Protein AF-Q921Y0-2-F1 (afdb_monomer_lite)

Sequence (140 aa):
MSFLFSSRSSKTFKPKKNIPEGSHQYELLKHAEATLGSGNLRQAVMLPEGEDLNEWIAVNSVPFPKNFMSVAKTILKRLFRVYAHIYHQHFDSVMQLQEEAHLNTSFKHFIFFVQEFNLIDRRELAPLQELIEKLGSKDR

Foldseek 3Di:
DDPPPDPPPPPPPADDDPDPPPDPLVVLLVCLVVCVPVPDVVSSQDDPPPDDPVSNCVSPDGDDPPCNLVVQLVVLLVVLVVLLCCVPPVVVVCVVVVNVVVSLVVVLVSVVVCVVVVSYDPVSVVSCVVVNCVSVVPPD

Structure (mmCIF, N/CA/C/O backbone):
data_AF-Q921Y0-2-F1
#
_entry.id   AF-Q921Y0-2-F1
#
loop_
_atom_site.group_PDB
_atom_site.id
_atom_site.type_symbol
_atom_site.label_atom_id
_atom_site.label_alt_id
_atom_site.label_comp_id
_atom_site.label_asym_id
_atom_site.label_entity_id
_atom_site.label_seq_id
_atom_site.pdbx_PDB_ins_code
_atom_site.Cartn_x
_atom_site.Cartn_y
_atom_site.Cartn_z
_atom_site.occupancy
_atom_site.B_iso_or_equiv
_atom_site.auth_seq_id
_atom_site.auth_comp_id
_atom_site.auth_asym_id
_atom_site.auth_atom_id
_atom_site.pdbx_PDB_model_num
ATOM 1 N N . MET A 1 1 ? 15.390 21.905 23.109 1.00 45.19 1 MET A N 1
ATOM 2 C CA . MET A 1 1 ? 15.732 20.630 22.444 1.00 45.19 1 MET A CA 1
ATOM 3 C C . MET A 1 1 ? 15.894 20.896 20.953 1.00 45.19 1 MET A C 1
ATOM 5 O O . MET A 1 1 ? 14.903 20.940 20.237 1.00 45.19 1 MET A O 1
ATOM 9 N N . SER A 1 2 ? 17.110 21.197 20.497 1.00 39.53 2 SER A N 1
ATOM 10 C CA . SER A 1 2 ? 17.416 21.419 19.080 1.00 39.53 2 SER A CA 1
ATOM 11 C C . SER A 1 2 ? 17.527 20.069 18.371 1.00 39.53 2 SER A C 1
ATOM 13 O O . SER A 1 2 ? 18.410 19.266 18.667 1.00 39.53 2 SER A O 1
ATOM 15 N N . PHE A 1 3 ? 16.607 19.798 17.447 1.00 50.69 3 PHE A N 1
ATOM 16 C CA . PHE A 1 3 ? 16.686 18.630 16.579 1.00 50.69 3 PHE A CA 1
ATOM 17 C C . PHE A 1 3 ? 17.854 18.818 15.607 1.00 50.69 3 PHE A C 1
ATOM 19 O O . PHE A 1 3 ? 17.777 19.605 14.665 1.00 50.69 3 PHE A O 1
ATOM 26 N N . LEU A 1 4 ? 18.948 18.094 15.851 1.00 47.38 4 LEU A N 1
ATOM 27 C CA . LEU A 1 4 ? 20.027 17.885 14.890 1.00 47.38 4 LEU A CA 1
ATOM 28 C C . LEU A 1 4 ? 19.459 17.125 13.685 1.00 47.38 4 LEU A C 1
ATOM 30 O O . LEU A 1 4 ? 19.487 15.895 13.636 1.00 47.38 4 LEU A O 1
ATOM 34 N N . PHE A 1 5 ? 18.941 17.856 12.700 1.00 47.72 5 PHE A N 1
ATOM 35 C CA . PHE A 1 5 ? 18.761 17.321 11.358 1.00 47.72 5 PHE A CA 1
ATOM 36 C C . PHE A 1 5 ? 20.153 17.066 10.782 1.00 47.72 5 PHE A C 1
ATOM 38 O O . PHE A 1 5 ? 20.777 17.937 10.181 1.00 47.72 5 PHE A O 1
ATOM 45 N N . SER A 1 6 ? 20.667 15.858 11.018 1.00 47.66 6 SER A N 1
ATOM 46 C CA . SER A 1 6 ? 21.794 15.325 10.264 1.00 47.66 6 SER A CA 1
ATOM 47 C C . SER A 1 6 ? 21.467 15.488 8.782 1.00 47.66 6 SER A C 1
ATOM 49 O O . SER A 1 6 ? 20.459 14.961 8.303 1.00 47.66 6 SER A O 1
ATOM 51 N N . SER A 1 7 ? 22.295 16.276 8.093 1.00 52.38 7 SER A N 1
ATOM 52 C CA . SER A 1 7 ? 22.268 16.474 6.648 1.00 52.38 7 SER A CA 1
ATOM 53 C C . SER A 1 7 ? 22.422 15.112 5.979 1.00 52.38 7 SER A C 1
ATOM 55 O O . SER A 1 7 ? 23.523 14.602 5.758 1.00 52.38 7 SER A O 1
ATOM 57 N N . ARG A 1 8 ? 21.291 14.455 5.729 1.00 50.16 8 ARG A N 1
ATOM 58 C CA . ARG A 1 8 ? 21.257 13.211 4.981 1.00 50.16 8 ARG A CA 1
ATOM 59 C C . ARG A 1 8 ? 21.608 13.605 3.555 1.00 50.16 8 ARG A C 1
ATOM 61 O O . ARG A 1 8 ? 20.819 14.274 2.897 1.00 50.16 8 ARG A O 1
ATOM 68 N N . SER A 1 9 ? 22.829 13.253 3.151 1.00 51.50 9 SER A N 1
ATOM 69 C CA . SER A 1 9 ? 23.397 13.466 1.818 1.00 51.50 9 SER A CA 1
ATOM 70 C C . SER A 1 9 ? 22.299 13.452 0.754 1.00 51.50 9 SER A C 1
ATOM 72 O O . SER A 1 9 ? 21.617 12.441 0.590 1.00 51.50 9 SER A O 1
ATOM 74 N N . SER A 1 10 ? 22.136 14.574 0.051 1.00 50.59 10 SER A N 1
ATOM 75 C CA . SER A 1 10 ? 21.153 14.825 -1.011 1.00 50.59 10 SER A CA 1
ATOM 76 C C . SER A 1 10 ? 21.389 13.988 -2.277 1.00 50.59 10 SER A C 1
ATOM 78 O O . SER A 1 10 ? 21.070 14.408 -3.389 1.00 50.59 10 SER A O 1
ATOM 80 N N . LYS A 1 11 ? 21.948 12.781 -2.133 1.00 55.34 11 LYS A N 1
ATOM 81 C CA . LYS A 1 11 ? 21.989 11.788 -3.200 1.00 55.34 11 LYS A CA 1
ATOM 82 C C . LYS A 1 11 ? 20.542 11.475 -3.558 1.00 55.34 11 LYS A C 1
ATOM 84 O O . LYS A 1 11 ? 19.828 10.823 -2.799 1.00 55.34 11 LYS A O 1
ATOM 89 N N . THR A 1 12 ? 20.105 12.008 -4.695 1.00 55.12 12 THR A N 1
ATOM 90 C CA . THR A 1 12 ? 18.827 11.661 -5.309 1.00 55.12 12 THR A CA 1
ATOM 91 C C . THR A 1 12 ? 18.679 10.141 -5.351 1.00 55.12 12 THR A C 1
ATOM 93 O O . THR A 1 12 ? 19.653 9.420 -5.571 1.00 55.12 12 THR A O 1
ATOM 96 N N . PHE A 1 13 ? 17.462 9.641 -5.138 1.00 59.78 13 PHE A N 1
ATOM 97 C CA . PHE A 1 13 ? 17.175 8.207 -5.207 1.00 59.78 13 PHE A CA 1
ATOM 98 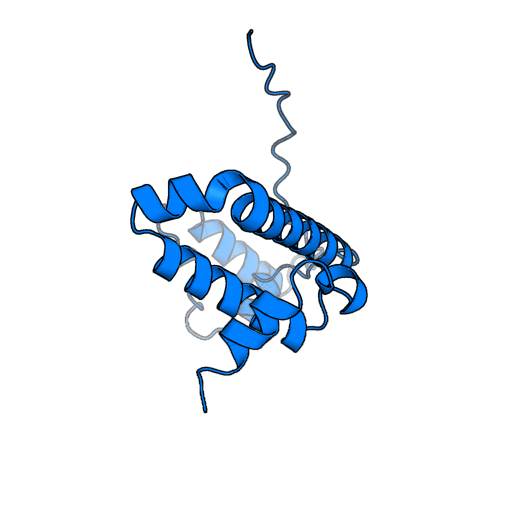C C . PHE A 1 13 ? 17.411 7.628 -6.612 1.00 59.78 13 PHE A C 1
ATOM 100 O O . PHE A 1 13 ? 17.427 6.412 -6.769 1.00 59.78 13 PHE A O 1
ATOM 107 N N . LYS A 1 14 ? 17.599 8.471 -7.639 1.00 61.78 14 LYS A N 1
ATOM 108 C CA . LYS A 1 14 ? 17.822 8.019 -9.012 1.00 61.78 14 LYS A CA 1
ATOM 109 C C . LYS A 1 14 ? 19.199 7.336 -9.138 1.00 61.78 14 LYS A C 1
ATOM 111 O O . LYS A 1 14 ? 20.216 8.031 -9.078 1.00 61.78 14 LYS A O 1
ATOM 116 N N . PRO A 1 15 ? 19.272 6.005 -9.336 1.00 65.75 15 PRO A N 1
ATOM 117 C CA . PRO A 1 15 ? 20.515 5.364 -9.738 1.00 65.75 15 PRO A CA 1
ATOM 118 C C . PRO A 1 15 ? 20.926 5.905 -11.113 1.00 65.75 15 PRO A C 1
ATOM 120 O O . PRO A 1 15 ? 20.075 6.127 -11.976 1.00 65.75 15 PRO A O 1
ATOM 123 N N . LYS A 1 16 ? 22.229 6.116 -11.332 1.00 66.62 16 LYS A N 1
ATOM 124 C CA . LYS A 1 16 ? 22.741 6.457 -12.664 1.00 66.62 16 LYS A CA 1
ATOM 125 C C . LYS A 1 16 ? 22.551 5.246 -13.577 1.00 66.62 16 LYS A C 1
ATOM 127 O O . LYS A 1 16 ? 23.075 4.173 -13.281 1.00 66.62 16 LYS A O 1
ATOM 132 N N . LYS A 1 17 ? 21.778 5.401 -14.653 1.00 69.94 17 LYS A N 1
ATOM 133 C CA . LYS A 1 17 ? 21.675 4.380 -15.699 1.00 69.94 17 LYS A CA 1
ATOM 134 C C . LYS A 1 17 ? 22.931 4.423 -16.560 1.00 69.94 17 LYS A C 1
ATOM 136 O O . LYS A 1 17 ? 23.335 5.496 -16.992 1.00 69.94 17 LYS A O 1
ATOM 141 N N . ASN A 1 18 ? 23.506 3.258 -16.838 1.00 77.38 18 ASN A N 1
ATOM 142 C CA . ASN A 1 18 ? 24.592 3.123 -17.804 1.00 77.38 18 ASN A CA 1
ATOM 143 C C . ASN A 1 18 ? 23.983 3.043 -19.209 1.00 77.38 18 ASN A C 1
ATOM 145 O O . ASN A 1 18 ? 23.847 1.954 -19.762 1.00 77.38 18 ASN A O 1
ATOM 149 N N . ILE A 1 19 ? 23.535 4.180 -19.739 1.00 80.06 19 ILE A N 1
ATOM 150 C CA . ILE A 1 19 ? 23.127 4.276 -21.143 1.00 80.06 19 ILE A CA 1
ATOM 151 C C . ILE A 1 19 ? 24.407 4.479 -21.967 1.00 80.06 19 ILE A C 1
ATOM 153 O O . ILE A 1 19 ? 25.168 5.390 -21.634 1.00 80.06 19 ILE A O 1
ATOM 157 N N . PRO A 1 20 ? 24.686 3.655 -22.996 1.00 83.12 20 PRO A N 1
ATOM 158 C CA . PRO A 1 20 ? 25.848 3.853 -23.855 1.00 83.12 20 PRO A CA 1
ATOM 159 C C . PRO A 1 20 ? 25.821 5.242 -24.494 1.00 83.12 20 PRO A C 1
ATOM 161 O O . PRO A 1 20 ? 24.815 5.630 -25.100 1.00 83.12 20 PRO A O 1
ATOM 164 N N . GLU A 1 21 ? 26.924 5.977 -24.368 1.00 84.25 21 GLU A N 1
ATOM 165 C CA . GLU A 1 21 ? 27.097 7.258 -25.050 1.00 84.25 21 GLU A CA 1
ATOM 166 C C . GLU A 1 21 ? 26.959 7.044 -26.568 1.00 84.25 21 GLU A C 1
ATOM 168 O O . GLU A 1 21 ? 27.574 6.141 -27.134 1.00 84.25 21 GLU A O 1
ATOM 173 N N . GLY A 1 22 ? 26.099 7.839 -27.212 1.00 85.69 22 GLY A N 1
ATOM 174 C CA . GLY A 1 22 ? 25.794 7.731 -28.646 1.00 85.69 22 GLY A CA 1
ATOM 175 C C . GLY A 1 22 ? 24.635 6.795 -29.015 1.00 85.69 22 GLY A C 1
ATOM 176 O O . GLY A 1 22 ? 24.304 6.683 -30.190 1.00 85.69 22 GLY A O 1
ATOM 177 N N . SER A 1 23 ? 23.993 6.133 -28.048 1.00 88.06 23 SER A N 1
ATOM 178 C CA . SER A 1 23 ? 22.708 5.466 -28.305 1.00 88.06 23 SER A CA 1
ATOM 179 C C . SER A 1 23 ? 21.569 6.485 -28.430 1.00 88.06 23 SER A C 1
ATOM 181 O O . SER A 1 23 ? 21.606 7.540 -27.803 1.00 88.06 23 SER A O 1
ATOM 183 N N . HIS A 1 24 ? 20.511 6.156 -29.172 1.00 87.94 24 HIS A N 1
ATOM 184 C CA . HIS A 1 24 ? 19.315 7.008 -29.286 1.00 87.94 24 HIS A CA 1
ATOM 185 C C . HIS A 1 24 ? 18.674 7.319 -27.914 1.00 87.94 24 HIS A C 1
ATOM 187 O O . HIS A 1 24 ? 18.331 8.459 -27.610 1.00 87.94 24 HIS A O 1
ATOM 193 N N . GLN A 1 25 ? 18.689 6.358 -26.985 1.00 86.19 25 GLN A N 1
ATOM 194 C CA . GLN A 1 25 ? 18.284 6.570 -25.588 1.00 86.19 25 GLN A CA 1
ATOM 195 C C . GLN A 1 25 ? 19.110 7.641 -24.851 1.00 86.19 25 GLN A C 1
ATOM 197 O O . GLN A 1 25 ? 18.599 8.300 -23.943 1.00 86.19 25 GLN A O 1
ATOM 202 N N . TYR A 1 26 ? 20.386 7.813 -25.211 1.00 87.38 26 TYR A N 1
ATOM 203 C CA . TYR A 1 26 ? 21.249 8.854 -24.648 1.00 87.38 26 TYR A CA 1
ATOM 204 C C . TYR A 1 26 ? 20.841 10.245 -25.150 1.00 87.38 26 TYR A C 1
ATOM 206 O O . TYR A 1 26 ? 20.853 11.209 -24.383 1.00 87.38 26 TYR A O 1
ATOM 214 N N . GLU A 1 27 ? 20.424 10.350 -26.412 1.00 88.25 27 GLU A N 1
ATOM 215 C CA . GLU A 1 27 ? 19.900 11.590 -26.994 1.00 88.25 27 GLU A CA 1
ATOM 216 C C . GLU A 1 27 ? 18.584 11.998 -26.321 1.00 88.25 27 GLU A C 1
ATOM 218 O O . GLU A 1 27 ? 18.446 13.144 -25.883 1.00 88.25 27 GLU A O 1
ATOM 223 N N . LEU A 1 28 ? 17.676 11.036 -26.116 1.00 87.31 28 LEU A N 1
ATOM 224 C CA . LEU A 1 28 ? 16.443 11.235 -25.349 1.00 87.31 28 LEU A CA 1
ATOM 225 C C . LEU A 1 28 ? 16.719 11.684 -23.909 1.00 87.31 28 LEU A C 1
ATOM 227 O O . LEU A 1 28 ? 16.068 12.605 -23.409 1.00 87.31 28 LEU A O 1
ATOM 231 N N . LEU A 1 29 ? 17.702 11.073 -23.235 1.00 85.50 29 LEU A N 1
ATOM 232 C CA . LEU A 1 29 ? 18.086 11.466 -21.877 1.00 85.50 29 LEU A CA 1
ATOM 233 C C . LEU A 1 29 ? 18.581 12.917 -21.844 1.00 85.50 29 LEU A C 1
ATOM 235 O O . LEU A 1 29 ? 18.151 13.692 -20.992 1.00 85.50 29 LEU A O 1
ATOM 239 N N . LYS A 1 30 ? 19.439 13.303 -22.794 1.00 86.44 30 LYS A N 1
ATOM 240 C CA . LYS A 1 30 ? 19.960 14.670 -22.906 1.00 86.44 30 LYS A CA 1
ATOM 241 C C . LYS A 1 30 ? 18.847 15.685 -23.180 1.00 86.44 30 LYS A C 1
ATOM 243 O O . LYS A 1 30 ? 18.858 16.772 -22.600 1.00 86.44 30 LYS A O 1
ATOM 248 N N . HIS A 1 31 ? 17.875 15.334 -24.025 1.00 84.31 31 HIS A N 1
ATOM 249 C CA . HIS A 1 31 ? 16.689 16.158 -24.263 1.00 84.31 31 HIS A CA 1
ATOM 250 C C . HIS A 1 31 ? 15.874 16.348 -22.971 1.00 84.31 31 HIS A C 1
ATOM 252 O O . HIS A 1 31 ? 15.546 17.478 -22.606 1.00 84.31 31 HIS A O 1
ATOM 258 N N . ALA A 1 32 ? 15.621 15.269 -22.220 1.00 82.94 32 ALA A N 1
ATOM 259 C CA . ALA A 1 32 ? 14.934 15.336 -20.92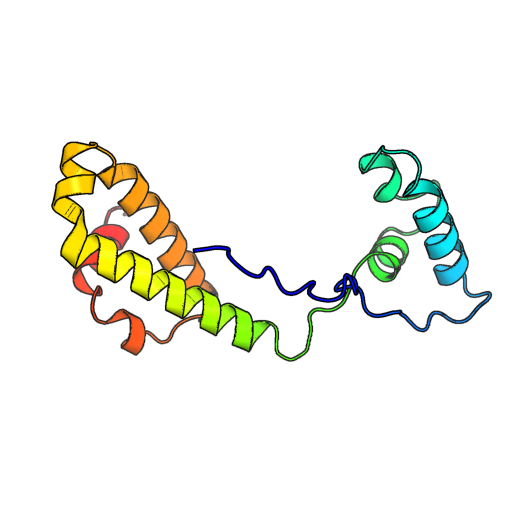9 1.00 82.94 32 ALA A CA 1
ATOM 260 C C . ALA A 1 32 ? 15.692 16.216 -19.918 1.00 82.94 32 ALA A C 1
ATOM 262 O O . ALA A 1 32 ? 15.100 17.073 -19.262 1.00 82.94 32 ALA A O 1
ATOM 263 N N . GLU A 1 33 ? 17.014 16.072 -19.817 1.00 83.50 33 GLU A N 1
ATOM 264 C CA . GLU A 1 33 ? 17.836 16.879 -18.910 1.00 83.50 33 GLU A CA 1
ATOM 265 C C . GLU A 1 33 ? 17.811 18.372 -19.253 1.00 83.50 33 GLU A C 1
ATOM 267 O O . GLU A 1 33 ? 17.721 19.200 -18.343 1.00 83.50 33 GLU A O 1
ATOM 272 N N . ALA A 1 34 ? 17.795 1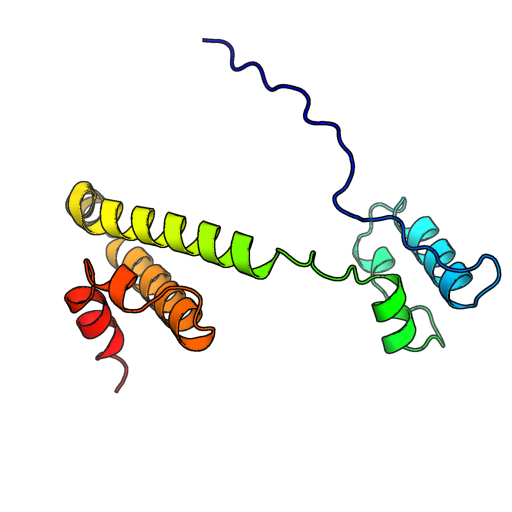8.728 -20.542 1.00 83.94 34 ALA A N 1
ATOM 273 C CA . ALA A 1 34 ? 17.672 20.119 -20.977 1.00 83.94 34 ALA A CA 1
ATOM 274 C C . ALA A 1 34 ? 16.358 20.771 -20.504 1.00 83.94 34 ALA A C 1
ATOM 276 O O . ALA A 1 34 ? 16.329 21.959 -20.180 1.00 83.94 34 ALA A O 1
ATOM 277 N N . THR A 1 35 ? 15.274 19.996 -20.402 1.00 81.81 35 THR A N 1
ATOM 278 C CA . THR A 1 35 ? 13.968 20.513 -19.959 1.00 81.81 35 THR A CA 1
ATOM 279 C C . THR A 1 35 ? 13.833 20.666 -18.440 1.00 81.81 35 THR A C 1
ATOM 281 O O . THR A 1 35 ? 13.027 21.485 -17.988 1.00 81.81 35 THR A O 1
ATOM 284 N N . LEU A 1 36 ? 14.631 19.951 -17.632 1.00 78.06 36 LEU A N 1
ATOM 285 C CA . LEU A 1 36 ? 14.524 19.966 -16.161 1.00 78.06 36 LEU A CA 1
ATOM 286 C C . LEU A 1 36 ? 14.811 21.345 -15.536 1.00 78.06 36 LEU A C 1
ATOM 288 O O . LEU A 1 36 ? 14.344 21.620 -14.432 1.00 78.06 36 LEU A O 1
ATOM 292 N N . GLY A 1 37 ? 15.533 22.225 -16.235 1.00 78.12 37 GLY A N 1
ATOM 293 C CA . GLY A 1 37 ? 15.831 23.591 -15.783 1.00 78.12 37 GLY A CA 1
ATOM 294 C C . GLY A 1 37 ? 14.747 24.631 -16.090 1.00 78.12 37 GLY A C 1
ATOM 295 O O . GLY A 1 37 ? 14.825 25.750 -15.592 1.00 78.12 37 GLY A O 1
ATOM 296 N N . SER A 1 38 ? 13.730 24.286 -16.885 1.00 78.94 38 SER A N 1
ATOM 297 C CA . SER A 1 38 ? 12.716 25.242 -17.365 1.00 78.94 38 SER A CA 1
ATOM 298 C C . SER A 1 38 ? 11.700 25.682 -16.300 1.00 78.94 38 SER A C 1
ATOM 300 O O . SER A 1 38 ? 10.902 26.584 -16.542 1.00 78.94 38 SER A O 1
ATOM 302 N N . GLY A 1 39 ? 11.668 25.019 -15.137 1.00 83.38 39 GLY A N 1
ATOM 303 C CA . GLY A 1 39 ? 10.626 25.203 -14.118 1.00 83.38 39 GLY A CA 1
ATOM 304 C C . GLY A 1 39 ? 9.265 24.600 -14.497 1.00 83.38 39 GLY A C 1
ATOM 305 O O . GLY A 1 39 ? 8.358 24.569 -13.666 1.00 83.38 39 GLY A O 1
ATOM 306 N N . ASN A 1 40 ? 9.113 24.067 -15.714 1.00 82.75 40 ASN A N 1
ATOM 307 C CA . ASN A 1 40 ? 7.877 23.464 -16.189 1.00 82.75 40 ASN A CA 1
ATOM 308 C C . ASN A 1 40 ? 7.984 21.933 -16.214 1.00 82.75 40 ASN A C 1
ATOM 310 O O . ASN A 1 40 ? 8.431 21.327 -17.187 1.00 82.75 40 ASN A O 1
ATOM 314 N N . LEU A 1 41 ? 7.506 21.289 -15.145 1.00 82.12 41 LEU A N 1
ATOM 315 C CA . LEU A 1 41 ? 7.531 19.826 -15.016 1.00 82.12 41 LEU A CA 1
ATOM 316 C C . LEU A 1 41 ? 6.780 19.097 -16.138 1.00 82.12 41 LEU A C 1
ATOM 318 O O . LEU A 1 41 ? 7.111 17.950 -16.422 1.00 82.12 41 LEU A O 1
ATOM 322 N N . ARG A 1 42 ? 5.791 19.735 -16.786 1.00 85.12 42 ARG A N 1
ATOM 323 C CA . ARG A 1 42 ? 5.072 19.112 -17.908 1.00 85.12 42 ARG A CA 1
ATOM 324 C C . ARG A 1 42 ? 5.993 18.917 -19.102 1.00 85.12 42 ARG A C 1
ATOM 326 O O . ARG A 1 42 ? 6.005 17.835 -19.672 1.00 85.12 42 ARG A O 1
ATOM 333 N N . GLN A 1 43 ? 6.807 19.918 -19.428 1.00 83.44 43 GLN A N 1
ATOM 334 C CA . GLN A 1 43 ? 7.770 19.813 -20.526 1.00 83.44 43 GLN A CA 1
ATOM 335 C C . GLN A 1 43 ? 8.805 18.715 -20.268 1.00 83.44 43 GLN A C 1
ATOM 337 O O . GLN A 1 43 ? 9.204 18.033 -21.203 1.00 83.44 43 GLN A O 1
ATOM 342 N N . ALA A 1 44 ? 9.157 18.479 -19.001 1.00 80.88 44 ALA A N 1
ATOM 343 C CA . ALA A 1 44 ? 10.096 17.427 -18.624 1.00 80.88 44 ALA A CA 1
ATOM 344 C C . ALA A 1 44 ? 9.567 15.994 -18.762 1.00 80.88 44 ALA A C 1
ATOM 346 O O . ALA A 1 44 ? 10.357 15.054 -18.718 1.00 80.88 44 ALA A O 1
ATOM 347 N N . VAL A 1 45 ? 8.253 15.809 -18.922 1.00 84.56 45 VAL A N 1
ATOM 348 C CA . VAL A 1 45 ? 7.637 14.478 -19.072 1.00 84.56 45 VAL A CA 1
ATOM 349 C C . VAL A 1 45 ? 6.995 14.259 -20.439 1.00 84.56 45 VAL A C 1
ATOM 351 O O . VAL A 1 45 ? 6.615 13.131 -20.752 1.00 84.56 45 VAL A O 1
ATOM 354 N N . MET A 1 46 ? 6.865 15.311 -21.248 1.00 88.06 46 MET A N 1
ATOM 355 C CA . MET A 1 46 ? 6.266 15.225 -22.576 1.00 88.06 46 MET A CA 1
ATOM 356 C C . MET A 1 46 ? 7.108 14.359 -23.510 1.00 88.06 46 MET A C 1
ATOM 358 O O . MET A 1 46 ? 8.326 14.502 -23.569 1.00 88.06 46 MET A O 1
ATOM 362 N N . LEU A 1 47 ? 6.425 13.487 -24.252 1.00 90.56 47 LEU A N 1
ATOM 363 C CA . LEU A 1 47 ? 7.015 12.740 -25.356 1.00 90.56 47 LEU A CA 1
ATOM 364 C C . LEU A 1 47 ? 7.471 13.737 -26.439 1.00 90.56 47 LEU A C 1
ATOM 366 O O . LEU A 1 47 ? 6.641 14.549 -26.864 1.00 90.56 47 LEU A O 1
ATOM 370 N N . PRO A 1 48 ? 8.746 13.719 -26.869 1.00 88.19 48 PRO A N 1
ATOM 371 C CA . PRO A 1 48 ? 9.194 14.546 -27.982 1.00 88.19 48 PRO A CA 1
ATOM 372 C C . PRO A 1 48 ? 8.492 14.153 -29.287 1.00 88.19 48 PRO A C 1
ATOM 374 O O . PRO A 1 48 ? 8.040 13.021 -29.462 1.00 88.19 48 PRO A O 1
ATOM 377 N N . GLU A 1 49 ? 8.371 15.103 -30.207 1.00 90.19 49 GLU A N 1
ATOM 378 C CA . GLU A 1 49 ? 7.687 14.875 -31.478 1.00 90.19 49 GLU A CA 1
ATOM 379 C C . GLU A 1 49 ? 8.424 13.819 -32.317 1.00 90.19 49 GLU A C 1
ATOM 381 O O . GLU A 1 49 ? 9.617 13.948 -32.575 1.00 90.19 49 GLU A O 1
ATOM 386 N N . GLY A 1 50 ? 7.706 12.774 -32.738 1.00 91.88 50 GLY A N 1
ATOM 387 C CA . GLY A 1 50 ? 8.252 11.683 -33.555 1.00 91.88 50 GLY A CA 1
ATOM 388 C C . GLY A 1 50 ? 8.920 10.540 -32.780 1.00 91.88 50 GLY A C 1
ATOM 389 O O . GLY A 1 50 ? 9.289 9.551 -33.405 1.00 91.88 50 GLY A O 1
ATOM 390 N N . GLU A 1 51 ? 9.037 10.637 -31.453 1.00 90.50 51 GLU A N 1
ATOM 391 C CA . GLU A 1 51 ? 9.677 9.609 -30.622 1.00 90.50 51 GLU A CA 1
ATOM 392 C C . GLU A 1 51 ? 8.709 8.503 -30.177 1.00 90.50 51 GLU A C 1
ATOM 394 O O . GLU A 1 51 ? 7.507 8.730 -30.006 1.00 90.50 51 GLU A O 1
ATOM 399 N N . ASP A 1 52 ? 9.234 7.296 -29.942 1.00 92.69 52 ASP A N 1
ATOM 400 C CA . ASP A 1 52 ? 8.442 6.182 -29.413 1.00 92.69 52 ASP A CA 1
ATOM 401 C C . ASP A 1 52 ? 8.159 6.341 -27.909 1.00 92.69 52 ASP A C 1
ATOM 403 O O . ASP A 1 52 ? 9.038 6.630 -27.088 1.00 92.69 52 ASP A O 1
ATOM 407 N N . LEU A 1 53 ? 6.906 6.093 -27.520 1.00 91.56 53 LEU A N 1
ATOM 408 C CA . LEU A 1 53 ? 6.461 6.223 -26.133 1.00 91.56 53 LEU A CA 1
ATOM 409 C C . LEU A 1 53 ? 7.171 5.235 -25.196 1.00 91.56 53 LEU A C 1
ATOM 411 O O . LEU A 1 53 ? 7.477 5.590 -24.055 1.00 91.56 53 LEU A O 1
ATOM 415 N N . ASN A 1 54 ? 7.429 4.003 -25.639 1.00 90.81 54 ASN A N 1
ATOM 416 C CA . ASN A 1 54 ? 8.061 2.993 -24.794 1.00 90.81 54 ASN A CA 1
ATOM 417 C C . ASN A 1 54 ? 9.543 3.300 -24.591 1.00 90.81 54 ASN A C 1
ATOM 419 O O . ASN A 1 54 ? 10.034 3.141 -23.473 1.00 90.81 54 ASN A O 1
ATOM 423 N N . GLU A 1 55 ? 10.240 3.789 -25.618 1.00 89.44 55 GLU A N 1
ATOM 424 C CA . GLU A 1 55 ? 11.627 4.252 -25.495 1.00 89.44 55 GLU A CA 1
ATOM 425 C C . GLU A 1 55 ? 11.737 5.457 -24.555 1.00 89.44 55 GLU A C 1
ATOM 427 O O . GLU A 1 55 ? 12.567 5.462 -23.637 1.00 89.44 55 GLU A O 1
ATOM 432 N N . TRP A 1 56 ? 10.826 6.425 -24.682 1.00 90.25 56 TRP A N 1
ATOM 433 C CA . TRP A 1 56 ? 10.755 7.575 -23.780 1.00 90.25 56 TRP A CA 1
ATOM 434 C C . TRP A 1 56 ? 10.502 7.175 -22.319 1.00 90.25 56 TRP A C 1
ATOM 436 O O . TRP A 1 56 ? 11.181 7.659 -21.401 1.00 90.25 56 TRP A O 1
ATOM 446 N N . ILE A 1 57 ? 9.564 6.249 -22.080 1.00 88.88 57 ILE A N 1
ATOM 447 C CA . ILE A 1 57 ? 9.297 5.688 -20.746 1.00 88.88 57 ILE A CA 1
ATOM 448 C C . ILE A 1 57 ? 10.510 4.897 -20.247 1.00 88.88 57 ILE A C 1
ATOM 450 O O . ILE A 1 57 ? 10.867 5.002 -19.070 1.00 88.88 57 ILE A O 1
ATOM 454 N N . ALA A 1 58 ? 11.174 4.122 -21.104 1.00 85.88 58 ALA A N 1
ATOM 455 C CA . ALA A 1 58 ? 12.342 3.331 -20.734 1.00 85.88 58 ALA A CA 1
ATOM 456 C C . ALA A 1 58 ? 13.511 4.213 -20.283 1.00 85.88 58 ALA A C 1
ATOM 458 O O . ALA A 1 58 ? 14.208 3.841 -19.339 1.00 85.88 58 ALA A O 1
ATOM 459 N N . VAL A 1 59 ? 13.700 5.396 -20.877 1.00 85.06 59 VAL A N 1
ATOM 460 C CA . VAL A 1 59 ? 14.716 6.377 -20.456 1.00 85.06 59 VAL A CA 1
ATOM 461 C C . VAL A 1 59 ? 14.325 7.061 -19.144 1.00 85.06 59 VAL A C 1
ATOM 463 O O . VAL A 1 59 ? 15.146 7.125 -18.222 1.00 85.06 59 VAL A O 1
ATOM 466 N N . ASN A 1 60 ? 13.064 7.476 -18.995 1.00 84.44 60 ASN A N 1
ATOM 467 C CA . ASN A 1 60 ? 12.606 8.255 -17.837 1.00 84.44 60 ASN A CA 1
ATOM 468 C C . ASN A 1 60 ? 12.241 7.429 -16.589 1.00 84.44 60 ASN A C 1
ATOM 470 O O . ASN A 1 60 ? 12.289 7.947 -15.470 1.00 84.44 60 ASN A O 1
ATOM 474 N N . SER A 1 61 ? 11.887 6.152 -16.736 1.00 84.81 61 SER A N 1
ATOM 475 C CA . SER A 1 61 ? 11.510 5.285 -15.610 1.00 84.81 61 SER A CA 1
ATOM 476 C C . SER A 1 61 ? 12.730 4.784 -14.840 1.00 84.81 61 SER A C 1
ATOM 478 O O . SER A 1 61 ? 13.782 4.531 -15.408 1.00 84.81 61 SER A O 1
ATOM 480 N N . VAL A 1 62 ? 12.626 4.595 -13.529 1.00 83.38 62 VAL A N 1
ATOM 481 C CA . VAL A 1 62 ? 13.677 3.941 -12.735 1.00 83.38 62 VAL A CA 1
ATOM 482 C C . VAL A 1 62 ? 13.104 2.628 -12.215 1.00 83.38 62 VAL A C 1
ATOM 484 O O . VAL A 1 62 ? 12.029 2.663 -11.614 1.00 83.38 62 VAL A O 1
ATOM 487 N N . PRO A 1 63 ? 13.776 1.477 -12.413 1.00 85.19 63 PRO A N 1
ATOM 488 C CA . PRO A 1 63 ? 13.297 0.231 -11.838 1.00 85.19 63 PRO A CA 1
ATOM 489 C C . PRO A 1 63 ? 13.283 0.340 -10.312 1.00 85.19 63 PRO A C 1
ATOM 491 O O . PRO A 1 63 ? 14.215 0.868 -9.698 1.00 85.19 63 PRO A O 1
ATOM 494 N N . PHE A 1 64 ? 12.230 -0.184 -9.689 1.00 89.88 64 PHE A N 1
ATOM 495 C CA . PHE A 1 64 ? 12.175 -0.274 -8.236 1.00 89.88 64 PHE A CA 1
ATOM 496 C C . PHE A 1 64 ? 13.350 -1.109 -7.703 1.00 89.88 64 PHE A C 1
ATOM 498 O O . PHE A 1 64 ? 13.774 -2.078 -8.344 1.00 89.88 64 PHE A O 1
ATOM 505 N N . PRO A 1 65 ? 13.894 -0.772 -6.521 1.00 91.06 65 PRO A N 1
ATOM 506 C CA . PRO A 1 65 ? 14.966 -1.558 -5.933 1.00 91.06 65 PRO A CA 1
ATOM 507 C C . PRO A 1 65 ? 14.466 -2.969 -5.598 1.00 91.06 65 PRO A C 1
ATOM 509 O O . PRO A 1 65 ? 13.289 -3.175 -5.305 1.00 91.06 65 PRO A O 1
ATOM 512 N N . LYS A 1 66 ? 15.371 -3.956 -5.574 1.00 92.31 66 LYS A N 1
ATOM 513 C CA . LYS A 1 66 ? 15.020 -5.370 -5.320 1.00 92.31 66 LYS A CA 1
ATOM 514 C C . LYS A 1 66 ? 14.286 -5.592 -3.989 1.00 92.31 66 LYS A C 1
ATOM 516 O O . LYS A 1 66 ? 13.515 -6.534 -3.855 1.00 92.31 66 LYS A O 1
ATOM 521 N N . ASN A 1 67 ? 14.514 -4.723 -3.006 1.00 94.56 67 ASN A N 1
ATOM 522 C CA . ASN A 1 67 ? 13.862 -4.751 -1.697 1.00 94.56 67 ASN A CA 1
ATOM 523 C C . ASN A 1 67 ? 12.610 -3.857 -1.610 1.00 94.56 67 ASN A C 1
ATOM 525 O O . ASN A 1 67 ? 12.067 -3.696 -0.521 1.00 94.56 67 ASN A O 1
ATOM 529 N N . PHE A 1 68 ? 12.138 -3.268 -2.711 1.00 95.44 68 PHE A N 1
ATOM 530 C CA . PHE A 1 68 ? 10.976 -2.375 -2.706 1.00 95.44 68 PHE A CA 1
ATOM 531 C C . PHE A 1 68 ? 9.772 -3.014 -2.018 1.00 95.44 68 PHE A C 1
ATOM 533 O O . PHE A 1 68 ? 9.222 -2.441 -1.082 1.00 95.44 68 PHE A O 1
ATOM 540 N N . MET A 1 69 ? 9.421 -4.239 -2.419 1.00 95.75 69 MET A N 1
ATOM 541 C CA . MET A 1 69 ? 8.274 -4.941 -1.851 1.00 95.75 69 MET A CA 1
ATOM 542 C C . MET A 1 69 ? 8.441 -5.218 -0.356 1.00 95.75 69 MET A C 1
ATOM 544 O O . MET A 1 69 ? 7.485 -5.054 0.396 1.00 95.75 69 MET A O 1
ATOM 548 N N . SER A 1 70 ? 9.634 -5.592 0.118 1.00 95.75 70 SER A N 1
ATOM 549 C CA . SER A 1 70 ? 9.839 -5.842 1.551 1.00 95.75 70 SER A CA 1
ATOM 550 C C . SER A 1 70 ? 9.748 -4.557 2.378 1.00 95.75 70 SER A C 1
ATOM 552 O O . SER A 1 70 ? 9.155 -4.556 3.462 1.00 95.75 70 SER A O 1
ATOM 554 N N . VAL A 1 71 ? 10.256 -3.442 1.847 1.00 96.44 71 VAL A N 1
ATOM 555 C CA . VAL A 1 71 ? 10.118 -2.120 2.468 1.00 96.44 71 VAL A CA 1
ATOM 556 C C . VAL A 1 71 ? 8.657 -1.669 2.465 1.00 96.44 71 VAL A C 1
ATOM 558 O O . VAL A 1 71 ? 8.153 -1.282 3.516 1.00 96.44 71 VAL A O 1
ATOM 561 N N . ALA A 1 72 ? 7.951 -1.779 1.337 1.00 97.12 72 ALA A N 1
ATOM 562 C CA . ALA A 1 72 ? 6.541 -1.410 1.217 1.00 97.12 72 ALA A CA 1
ATOM 563 C C . ALA A 1 72 ? 5.663 -2.201 2.196 1.00 97.12 72 ALA A C 1
ATOM 565 O O . ALA A 1 72 ? 4.902 -1.602 2.956 1.00 97.12 72 ALA A O 1
ATOM 566 N N . LYS A 1 73 ? 5.839 -3.529 2.272 1.00 97.31 73 LYS A N 1
ATOM 567 C CA . LYS A 1 73 ? 5.162 -4.373 3.271 1.00 97.31 73 LYS A CA 1
ATOM 568 C C . LYS A 1 73 ? 5.459 -3.894 4.693 1.00 97.31 73 LYS A C 1
ATOM 570 O O . LYS A 1 73 ? 4.546 -3.737 5.494 1.00 97.31 73 LYS A O 1
ATOM 575 N N . THR A 1 74 ? 6.715 -3.578 5.005 1.00 96.94 74 THR A N 1
ATOM 576 C CA . THR A 1 74 ? 7.094 -3.054 6.329 1.00 96.94 74 THR A CA 1
ATOM 577 C C . THR A 1 74 ? 6.416 -1.716 6.646 1.00 96.94 74 THR A C 1
ATOM 579 O O . THR A 1 74 ? 5.949 -1.523 7.769 1.00 96.94 74 THR A O 1
ATOM 582 N N . ILE A 1 75 ? 6.339 -0.799 5.677 1.00 98.00 75 ILE A N 1
ATOM 583 C CA . ILE A 1 75 ? 5.658 0.495 5.827 1.00 98.00 75 ILE A CA 1
ATOM 584 C C . ILE A 1 75 ? 4.167 0.279 6.088 1.00 98.00 75 ILE A C 1
ATOM 586 O O . ILE A 1 75 ? 3.641 0.799 7.070 1.00 98.00 75 ILE A O 1
ATOM 590 N N . LEU A 1 76 ? 3.499 -0.531 5.267 1.00 98.19 76 LEU A N 1
ATOM 591 C CA . LEU A 1 76 ? 2.066 -0.797 5.401 1.00 98.19 76 LEU A CA 1
ATOM 592 C C . LEU A 1 76 ? 1.741 -1.477 6.731 1.00 98.19 76 LEU A C 1
ATOM 594 O O . LEU A 1 76 ? 0.794 -1.083 7.400 1.00 98.19 76 LEU A O 1
ATOM 598 N N . LYS A 1 77 ? 2.575 -2.411 7.194 1.00 97.75 77 LYS A N 1
ATOM 599 C CA . LYS A 1 77 ? 2.429 -3.004 8.531 1.00 97.75 77 LYS A CA 1
ATOM 600 C C . LYS A 1 77 ? 2.519 -1.989 9.660 1.00 97.75 77 LYS A C 1
ATOM 602 O O . LYS A 1 77 ? 1.780 -2.078 10.637 1.00 97.75 77 LYS A O 1
ATOM 607 N N . ARG A 1 78 ? 3.410 -1.004 9.539 1.00 97.88 78 ARG A N 1
ATOM 608 C CA . ARG A 1 78 ? 3.493 0.094 10.510 1.00 97.88 78 ARG A CA 1
ATOM 609 C C . ARG A 1 78 ? 2.251 0.979 10.449 1.00 97.88 78 ARG A C 1
ATOM 611 O O . ARG A 1 78 ? 1.728 1.318 11.502 1.00 97.88 78 ARG A O 1
ATOM 618 N N . LEU A 1 79 ? 1.747 1.288 9.254 1.00 98.06 79 LEU A N 1
ATOM 619 C CA . LEU A 1 79 ? 0.499 2.039 9.086 1.00 98.06 79 LEU A CA 1
ATOM 620 C C . LEU A 1 79 ? -0.704 1.294 9.678 1.00 98.06 79 LEU A C 1
ATOM 622 O O . LEU A 1 79 ? -1.500 1.905 10.382 1.00 98.06 79 LEU A O 1
ATOM 626 N N . PHE A 1 80 ? -0.794 -0.026 9.500 1.00 98.31 80 PHE A N 1
ATOM 627 C CA . PHE A 1 80 ? -1.827 -0.839 10.148 1.00 98.31 80 PHE A CA 1
ATOM 628 C C . PHE A 1 80 ? -1.784 -0.710 11.678 1.00 98.31 80 PHE A C 1
ATOM 630 O O . PHE A 1 80 ? -2.820 -0.533 12.313 1.00 98.31 80 PHE A O 1
ATOM 637 N N . ARG A 1 81 ? -0.587 -0.717 12.284 1.00 97.00 81 ARG A N 1
ATOM 638 C CA . ARG A 1 81 ? -0.443 -0.487 13.733 1.00 97.00 81 ARG A CA 1
ATOM 639 C C . ARG A 1 81 ? -0.925 0.899 14.161 1.00 97.00 81 ARG A C 1
ATOM 641 O O . ARG A 1 81 ? -1.476 1.017 15.250 1.00 97.00 81 ARG A O 1
ATOM 648 N N . VAL A 1 82 ? -0.729 1.923 13.328 1.00 98.06 82 VAL A N 1
ATOM 649 C CA . VAL A 1 82 ? -1.256 3.272 13.589 1.00 98.06 82 VAL A CA 1
ATOM 650 C C . VAL A 1 82 ? -2.783 3.253 13.576 1.00 98.06 82 VAL A C 1
ATOM 652 O O . VAL A 1 82 ? -3.385 3.738 14.527 1.00 98.06 82 VAL A O 1
ATOM 655 N N . TYR A 1 83 ? -3.411 2.617 12.581 1.00 98.19 83 TYR A N 1
ATOM 656 C CA . TYR A 1 83 ? -4.868 2.440 12.565 1.00 98.19 83 TYR A CA 1
ATOM 657 C C . TYR A 1 83 ? -5.373 1.721 13.817 1.00 98.19 83 TYR A C 1
ATOM 659 O O . TYR A 1 83 ? -6.267 2.229 14.488 1.00 98.19 83 TYR A O 1
ATOM 667 N N . ALA A 1 84 ? -4.770 0.586 14.179 1.00 97.81 84 ALA A N 1
ATOM 668 C CA . ALA A 1 84 ? -5.151 -0.156 15.380 1.00 97.81 84 ALA A CA 1
ATOM 669 C C . ALA A 1 84 ? -5.034 0.691 16.650 1.00 97.81 84 ALA A C 1
ATOM 671 O O . ALA A 1 84 ? -5.925 0.668 17.495 1.00 97.81 84 ALA A O 1
ATOM 672 N N . HIS A 1 85 ? -3.970 1.482 16.768 1.00 97.62 85 HIS A N 1
ATOM 673 C CA . HIS A 1 85 ? -3.804 2.385 17.898 1.00 97.62 85 HIS A CA 1
ATOM 674 C C . HIS A 1 85 ? -4.888 3.470 17.941 1.00 97.62 85 HIS A C 1
ATOM 676 O O . HIS A 1 85 ? -5.449 3.712 19.007 1.00 97.62 85 HIS A O 1
ATOM 682 N N . ILE A 1 86 ? -5.235 4.069 16.796 1.00 97.88 86 ILE A N 1
ATOM 683 C CA . ILE A 1 86 ? -6.313 5.065 16.714 1.00 97.88 86 ILE A CA 1
ATOM 684 C C . ILE A 1 86 ? -7.644 4.443 17.147 1.00 97.88 86 ILE A C 1
ATOM 686 O O . ILE A 1 86 ? -8.304 4.991 18.026 1.00 97.88 86 ILE A O 1
ATOM 690 N N . TYR A 1 87 ? -8.007 3.279 16.601 1.00 97.31 87 TYR A N 1
ATOM 691 C CA . TYR A 1 87 ? -9.263 2.604 16.942 1.00 97.31 87 TYR A CA 1
ATOM 692 C C . TYR A 1 87 ? -9.345 2.172 18.408 1.00 97.31 87 TYR A C 1
ATOM 694 O O . TYR A 1 87 ? -10.424 2.214 18.989 1.00 97.31 87 TYR A O 1
ATOM 702 N N . HIS A 1 88 ? -8.232 1.771 19.023 1.00 96.75 88 HIS A N 1
ATOM 703 C CA . HIS A 1 88 ? -8.250 1.315 20.412 1.00 96.75 88 HIS A CA 1
ATOM 704 C C . HIS A 1 88 ? -8.081 2.424 21.448 1.00 96.75 88 HIS A C 1
ATOM 706 O O . HIS A 1 88 ? -8.535 2.242 22.572 1.00 96.75 88 HIS A O 1
ATOM 712 N N . GLN A 1 89 ? -7.364 3.508 21.142 1.00 97.44 89 GLN A N 1
ATOM 713 C CA . GLN A 1 89 ? -6.932 4.486 22.155 1.00 97.44 89 GLN A CA 1
ATOM 714 C C . GLN A 1 89 ? -7.393 5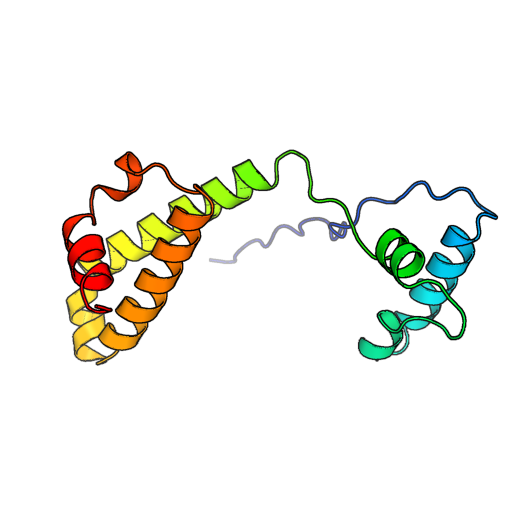.918 21.874 1.00 97.44 89 GLN A C 1
ATOM 716 O O . GLN A 1 89 ? -7.393 6.740 22.784 1.00 97.44 89 GLN A O 1
ATOM 721 N N . HIS A 1 90 ? -7.786 6.232 20.638 1.00 97.62 90 HIS A N 1
ATOM 722 C CA . HIS A 1 90 ? -8.152 7.592 20.234 1.00 97.62 90 HIS A CA 1
ATOM 723 C C . HIS A 1 90 ? -9.518 7.676 19.545 1.00 97.62 90 HIS A C 1
ATOM 725 O O . HIS A 1 90 ? -9.861 8.725 19.002 1.00 97.62 90 HIS A O 1
ATOM 731 N N . PHE A 1 91 ? -10.315 6.604 19.572 1.00 97.44 91 PHE A N 1
ATOM 732 C CA . PHE A 1 91 ? -11.606 6.584 18.889 1.00 97.44 91 PHE A CA 1
ATOM 733 C C . PHE A 1 91 ? -12.591 7.598 19.480 1.00 97.44 91 PHE A C 1
ATOM 735 O O . PHE A 1 91 ? -13.255 8.292 18.719 1.00 97.44 91 PHE A O 1
ATOM 742 N N . ASP A 1 92 ? -12.599 7.790 20.803 1.00 97.69 92 ASP A N 1
ATOM 743 C CA . ASP A 1 92 ? -13.435 8.810 21.453 1.00 97.69 92 ASP A CA 1
ATOM 744 C C . ASP A 1 92 ? -13.113 10.224 20.953 1.00 97.69 92 ASP A C 1
ATOM 746 O O . ASP A 1 92 ? -14.013 11.019 20.689 1.00 97.69 92 ASP A O 1
ATOM 750 N N . SER A 1 93 ? -11.828 10.538 20.760 1.00 97.88 93 SER A N 1
ATOM 751 C CA . SER A 1 93 ? -11.403 11.822 20.195 1.00 97.88 93 SER A CA 1
ATOM 752 C C . SER A 1 93 ? -11.841 11.972 18.737 1.00 97.88 93 SER A C 1
ATOM 754 O O . SER A 1 93 ? -12.273 13.048 18.338 1.00 97.88 93 SER A O 1
ATOM 756 N N . VAL A 1 94 ? -11.776 10.897 17.947 1.00 97.56 94 VAL A N 1
ATOM 757 C CA . VAL A 1 94 ? -12.262 10.894 16.556 1.00 97.56 94 VAL A CA 1
ATOM 758 C C . VAL A 1 94 ? -13.779 11.107 16.501 1.00 97.56 94 VAL A C 1
ATOM 760 O O . VAL A 1 94 ? -14.242 11.887 15.674 1.00 97.56 94 VAL A O 1
ATOM 763 N N . MET A 1 95 ? -14.539 10.486 17.409 1.00 96.44 95 MET A N 1
ATOM 764 C CA . MET A 1 95 ? -15.990 10.675 17.517 1.00 96.44 95 MET A CA 1
ATOM 765 C C . MET A 1 95 ? -16.362 12.097 17.946 1.00 96.44 95 MET A C 1
ATOM 767 O O . MET A 1 95 ? -17.306 12.674 17.414 1.00 96.44 95 MET A O 1
ATOM 771 N N . GLN A 1 96 ? -15.618 12.691 18.884 1.00 97.44 96 GLN A N 1
ATOM 772 C CA . GLN A 1 96 ? -15.824 14.089 19.288 1.00 97.44 96 GLN A CA 1
ATOM 773 C C . GLN A 1 96 ? -15.585 15.066 18.133 1.00 97.44 96 GLN A C 1
ATOM 775 O O . GLN A 1 96 ? -16.245 16.100 18.060 1.00 97.44 96 GLN A O 1
ATOM 780 N N . LEU A 1 97 ? -14.663 14.729 17.229 1.00 97.75 97 LEU A N 1
ATOM 781 C CA . LEU A 1 97 ? -14.396 15.493 16.013 1.00 97.75 97 LEU A CA 1
ATOM 782 C C . LEU A 1 97 ? -15.368 15.167 14.865 1.00 97.75 97 LEU A C 1
ATOM 784 O O . LEU A 1 97 ? -15.338 15.870 13.864 1.00 97.75 97 LEU A O 1
ATOM 788 N N . GLN A 1 98 ? -16.234 14.155 15.009 1.00 97.19 98 GLN A N 1
ATOM 789 C CA . GLN A 1 98 ? -17.153 13.669 13.965 1.00 97.19 98 GLN A CA 1
ATOM 790 C C . GLN A 1 98 ? -16.434 13.189 12.689 1.00 97.19 98 GLN A C 1
ATOM 792 O O . GLN A 1 98 ? -16.949 13.302 11.576 1.00 97.19 98 GLN A O 1
ATOM 797 N N . GLU A 1 99 ? -15.224 12.645 12.848 1.00 97.19 99 GLU A N 1
ATOM 798 C CA . GLU A 1 99 ? -14.348 12.230 11.742 1.00 97.19 99 GLU A CA 1
ATOM 799 C C . GLU A 1 99 ? -14.287 10.704 11.547 1.00 97.19 99 GLU A C 1
ATOM 801 O O . GLU A 1 99 ? -13.496 10.181 10.752 1.00 97.19 99 GLU A O 1
ATOM 806 N N . GLU A 1 100 ? -15.130 9.942 12.247 1.00 96.44 100 GLU A N 1
ATOM 807 C CA . GLU A 1 100 ? -15.109 8.480 12.194 1.00 96.44 100 GLU A CA 1
ATOM 808 C C . GLU A 1 100 ? -15.445 7.936 10.800 1.00 96.44 100 GLU A C 1
ATOM 810 O O . GLU A 1 100 ? -14.937 6.884 10.406 1.00 96.44 100 GLU A O 1
ATOM 815 N N . ALA A 1 101 ? -16.256 8.655 10.017 1.00 96.12 101 ALA A N 1
ATOM 816 C CA . ALA A 1 101 ? -16.586 8.276 8.646 1.00 96.12 101 ALA A CA 1
ATOM 817 C C . ALA A 1 101 ? -15.345 8.290 7.733 1.00 96.12 101 ALA A C 1
ATOM 819 O O . ALA A 1 101 ? -15.126 7.341 6.969 1.00 96.12 101 ALA A O 1
ATOM 820 N N . HIS A 1 102 ? -14.494 9.314 7.850 1.00 97.31 102 HIS A N 1
ATOM 821 C CA . HIS A 1 102 ? -13.253 9.430 7.082 1.00 97.31 102 HIS A CA 1
ATOM 822 C C . HIS A 1 102 ? -12.211 8.404 7.535 1.00 97.31 102 HIS A C 1
ATOM 824 O O . HIS A 1 102 ? -11.563 7.768 6.695 1.00 97.31 102 HIS A O 1
ATOM 830 N N . LEU A 1 103 ? -12.094 8.168 8.848 1.00 97.56 103 LEU A N 1
ATOM 831 C CA . LEU A 1 103 ? -11.236 7.109 9.385 1.00 97.56 103 LEU A CA 1
ATOM 832 C C . LEU A 1 103 ? -11.656 5.733 8.847 1.00 97.56 103 LEU A C 1
ATOM 834 O O . LEU A 1 103 ? -10.827 4.993 8.326 1.00 97.56 103 LEU A O 1
ATOM 838 N N . ASN A 1 104 ? -12.949 5.411 8.901 1.00 96.50 104 ASN A N 1
ATOM 839 C CA . ASN A 1 104 ? -13.475 4.133 8.419 1.00 96.50 104 ASN A CA 1
ATOM 840 C C . ASN A 1 104 ? -13.295 3.956 6.909 1.00 96.50 104 ASN A C 1
ATOM 842 O O . ASN A 1 104 ? -12.916 2.875 6.461 1.00 96.50 104 ASN A O 1
ATOM 846 N N . THR A 1 105 ? -13.533 5.009 6.124 1.00 96.62 105 THR A N 1
ATOM 847 C CA . THR A 1 105 ? -13.364 4.972 4.664 1.00 96.62 105 THR A CA 1
ATOM 848 C C . THR A 1 105 ? -11.896 4.759 4.297 1.00 96.62 105 THR A C 1
ATOM 850 O O . THR A 1 105 ? -11.572 3.842 3.541 1.00 96.62 105 THR A O 1
ATOM 853 N N . SER A 1 106 ? -10.984 5.538 4.887 1.00 97.00 106 SER A N 1
ATOM 854 C CA . SER A 1 106 ? -9.540 5.395 4.650 1.00 97.00 106 SER A CA 1
ATOM 855 C C . SER A 1 106 ? -8.999 4.034 5.104 1.00 97.00 106 SER A C 1
ATOM 857 O O . SER A 1 106 ? -8.250 3.399 4.356 1.00 97.00 106 SER A O 1
ATOM 859 N N . PHE A 1 107 ? -9.433 3.530 6.264 1.00 97.75 107 PHE A N 1
ATOM 860 C CA . PHE A 1 107 ? -9.060 2.200 6.745 1.00 97.75 107 PHE A CA 1
ATOM 861 C C . PHE A 1 107 ? -9.592 1.085 5.836 1.00 97.75 107 PHE A C 1
ATOM 863 O O . PHE A 1 107 ? -8.856 0.157 5.505 1.00 97.75 107 PHE A O 1
ATOM 870 N N . LYS A 1 108 ? -10.833 1.192 5.349 1.00 96.12 108 LYS A N 1
ATOM 871 C CA . LYS A 1 108 ? -11.413 0.230 4.402 1.00 96.12 108 LYS A CA 1
ATOM 872 C C . LYS A 1 108 ? -10.618 0.156 3.098 1.00 96.12 108 LYS A C 1
ATOM 874 O O . LYS A 1 108 ? -10.241 -0.937 2.680 1.00 96.12 108 LYS A O 1
ATOM 879 N N . HIS A 1 109 ? -10.288 1.300 2.494 1.00 96.69 109 HIS A N 1
ATOM 880 C CA . HIS A 1 109 ? -9.439 1.337 1.298 1.00 96.69 109 HIS A CA 1
ATOM 881 C C . HIS A 1 109 ? -8.051 0.745 1.555 1.00 96.69 109 HIS A C 1
ATOM 883 O O . HIS A 1 109 ? -7.540 -0.011 0.729 1.00 96.69 109 HIS A O 1
ATOM 889 N N . PHE A 1 110 ? -7.457 1.049 2.711 1.00 97.94 110 PHE A N 1
ATOM 890 C CA . PHE A 1 110 ? -6.183 0.468 3.119 1.00 97.94 110 PHE A CA 1
ATOM 891 C C . PHE A 1 110 ? -6.255 -1.065 3.191 1.00 97.94 110 PHE A C 1
ATOM 893 O O . PHE A 1 110 ? -5.380 -1.742 2.651 1.00 97.94 110 PHE A O 1
ATOM 900 N N . ILE A 1 111 ? -7.301 -1.618 3.811 1.00 96.75 111 ILE A N 1
ATOM 901 C CA . ILE A 1 111 ? -7.477 -3.068 3.944 1.00 96.75 111 ILE A CA 1
ATOM 902 C C . ILE A 1 111 ? -7.701 -3.732 2.587 1.00 96.75 111 ILE A C 1
ATOM 904 O O . ILE A 1 111 ? -7.031 -4.724 2.302 1.00 96.75 111 ILE A O 1
ATOM 908 N N . PHE A 1 112 ? -8.553 -3.169 1.724 1.00 95.38 112 PHE A N 1
ATOM 909 C CA . PHE A 1 112 ? -8.740 -3.693 0.368 1.00 95.38 112 PHE A CA 1
ATOM 910 C C . PHE A 1 112 ? -7.434 -3.709 -0.423 1.00 95.38 112 PHE A C 1
ATOM 912 O O . PHE A 1 112 ? -7.095 -4.727 -1.018 1.00 95.38 112 PHE A O 1
ATOM 919 N N . PHE A 1 113 ? -6.647 -2.634 -0.362 1.00 97.19 113 PHE A N 1
ATOM 920 C CA . PHE A 1 113 ? -5.355 -2.574 -1.042 1.00 97.19 113 PHE A CA 1
ATOM 921 C C . PHE A 1 113 ? -4.370 -3.625 -0.509 1.00 97.19 113 PHE A C 1
ATOM 923 O O . PHE A 1 113 ? -3.709 -4.335 -1.266 1.00 97.19 113 PHE A O 1
ATOM 930 N N . VAL A 1 114 ? -4.276 -3.757 0.812 1.00 97.00 114 VAL A N 1
ATOM 931 C CA . VAL A 1 114 ? -3.385 -4.728 1.450 1.00 97.00 114 VAL A CA 1
ATOM 932 C C . VAL A 1 114 ? -3.773 -6.171 1.122 1.00 97.00 114 VAL A C 1
ATOM 934 O O . VAL A 1 114 ? -2.877 -6.999 0.935 1.00 97.00 114 VAL A O 1
ATOM 937 N N . GLN A 1 115 ? -5.071 -6.472 1.064 1.00 94.19 115 GLN A N 1
ATOM 938 C CA . GLN A 1 115 ? -5.585 -7.805 0.752 1.00 94.19 115 GLN A CA 1
ATOM 939 C C . GLN A 1 115 ? -5.410 -8.150 -0.728 1.00 94.19 115 GLN A C 1
ATOM 941 O O . GLN A 1 115 ? -4.874 -9.217 -1.021 1.00 94.19 115 GLN A O 1
ATOM 946 N N . GLU A 1 116 ? -5.771 -7.240 -1.636 1.00 95.56 116 GLU A N 1
ATOM 947 C CA . GLU A 1 116 ? -5.646 -7.432 -3.089 1.00 95.56 116 GLU A CA 1
ATOM 948 C C . GLU A 1 116 ? -4.203 -7.775 -3.486 1.00 95.56 116 GLU A C 1
ATOM 950 O O . GLU A 1 116 ? -3.940 -8.728 -4.219 1.00 95.56 116 GLU A O 1
ATOM 955 N N . PHE A 1 117 ? -3.234 -7.054 -2.916 1.00 96.56 117 PHE A N 1
ATOM 956 C CA . PHE A 1 117 ? -1.816 -7.223 -3.240 1.00 96.56 117 PHE A CA 1
ATOM 957 C C . PHE A 1 117 ? -1.044 -8.120 -2.255 1.00 96.56 117 PHE A C 1
ATOM 959 O O . PHE A 1 117 ? 0.184 -8.208 -2.338 1.00 96.56 117 PHE A O 1
ATOM 966 N N . ASN A 1 118 ? -1.726 -8.792 -1.318 1.00 95.62 118 ASN A N 1
ATOM 967 C CA . ASN A 1 118 ? -1.121 -9.684 -0.315 1.00 95.62 118 ASN A CA 1
ATOM 968 C C . ASN A 1 118 ? 0.085 -9.048 0.421 1.00 95.62 118 ASN A C 1
ATOM 970 O O . ASN A 1 118 ? 1.186 -9.618 0.523 1.00 95.62 118 ASN A O 1
ATOM 974 N N . LEU A 1 119 ? -0.103 -7.813 0.898 1.00 97.31 119 LEU A N 1
ATOM 975 C CA . LEU A 1 119 ? 0.964 -6.985 1.477 1.00 97.31 119 LEU A CA 1
ATOM 976 C C . LEU A 1 119 ? 1.162 -7.215 2.981 1.00 97.31 119 LEU A C 1
ATOM 978 O O . LEU A 1 119 ? 2.261 -6.994 3.491 1.00 97.31 119 LEU A O 1
ATOM 982 N N . ILE A 1 120 ? 0.135 -7.694 3.680 1.00 96.00 120 ILE A N 1
ATOM 983 C CA . ILE A 1 120 ? 0.166 -8.031 5.107 1.00 96.00 120 ILE A CA 1
ATOM 984 C C . ILE A 1 120 ? -0.488 -9.404 5.279 1.00 96.00 120 ILE A C 1
ATOM 986 O O . ILE A 1 120 ? -1.522 -9.674 4.670 1.00 96.00 120 ILE A O 1
ATOM 990 N N . ASP A 1 121 ? 0.122 -10.277 6.083 1.00 94.06 121 ASP A N 1
ATOM 991 C CA . ASP A 1 121 ? -0.457 -11.584 6.407 1.00 94.06 121 ASP A CA 1
ATOM 992 C C . ASP A 1 121 ? -1.778 -11.394 7.172 1.00 94.06 121 ASP A C 1
ATOM 994 O O . ASP A 1 121 ? -1.874 -10.560 8.073 1.00 94.06 121 ASP A O 1
ATOM 998 N N . ARG A 1 122 ? -2.788 -12.208 6.854 1.00 92.62 122 ARG A N 1
ATOM 999 C CA . ARG A 1 122 ? -4.074 -12.235 7.565 1.00 92.62 122 ARG A CA 1
ATOM 1000 C C . ARG A 1 122 ? -3.905 -12.400 9.076 1.00 92.62 122 ARG A C 1
ATOM 1002 O O . ARG A 1 122 ? -4.664 -11.806 9.832 1.00 92.62 122 ARG A O 1
ATOM 1009 N N . ARG A 1 123 ? -2.892 -13.145 9.529 1.00 94.44 123 ARG A N 1
ATOM 1010 C CA . ARG A 1 123 ? -2.588 -13.308 10.964 1.00 94.44 123 ARG A CA 1
ATOM 1011 C C . ARG A 1 123 ? -2.209 -11.990 11.634 1.00 94.44 123 ARG A C 1
ATOM 1013 O O . ARG A 1 123 ? -2.553 -11.769 12.788 1.00 94.44 123 ARG A O 1
ATOM 1020 N N . GLU A 1 124 ? -1.518 -11.110 10.912 1.00 94.38 124 GLU A N 1
ATOM 1021 C CA . GLU A 1 124 ? -1.128 -9.793 11.423 1.00 94.38 124 GLU A CA 1
ATOM 1022 C C . GLU A 1 124 ? -2.322 -8.821 11.467 1.00 94.38 124 GLU A C 1
ATOM 1024 O O . GLU A 1 124 ? -2.293 -7.866 12.239 1.00 94.38 124 GLU A O 1
ATOM 1029 N N . LEU A 1 125 ? -3.383 -9.083 10.692 1.00 96.19 125 LEU A N 1
ATOM 1030 C CA . LEU A 1 125 ? -4.626 -8.301 10.693 1.00 96.19 125 LEU A CA 1
ATOM 1031 C C . LEU A 1 125 ? -5.612 -8.712 11.799 1.00 96.19 125 LEU A C 1
ATOM 1033 O O . LEU A 1 125 ? -6.546 -7.962 12.085 1.00 96.19 125 LEU A O 1
ATOM 1037 N N . ALA A 1 126 ? -5.382 -9.857 12.450 1.00 94.94 126 ALA A N 1
ATOM 1038 C CA . ALA A 1 126 ? -6.278 -10.444 13.447 1.00 94.94 126 ALA A CA 1
ATOM 1039 C C . ALA A 1 126 ? -6.777 -9.478 14.546 1.00 94.94 126 ALA A C 1
ATOM 1041 O O . ALA A 1 126 ? -7.961 -9.549 14.871 1.00 94.94 126 ALA A O 1
ATOM 1042 N N . PRO A 1 127 ? -5.964 -8.543 15.091 1.00 94.75 127 PRO A N 1
ATOM 1043 C CA . PRO A 1 127 ? -6.429 -7.635 16.144 1.00 94.75 127 PRO A CA 1
ATOM 1044 C C . PRO A 1 127 ? -7.626 -6.755 15.757 1.00 94.75 127 PRO A C 1
ATOM 1046 O O . PRO A 1 127 ? -8.372 -6.336 16.632 1.00 94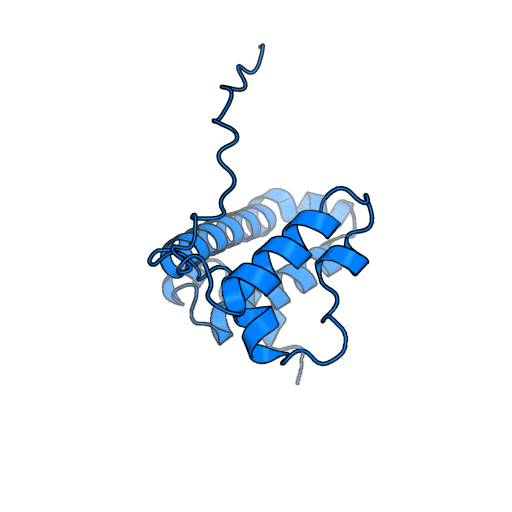.75 127 PRO A O 1
ATOM 1049 N N . LEU A 1 128 ? -7.813 -6.471 14.463 1.00 95.75 128 LEU A N 1
ATOM 1050 C CA . LEU A 1 128 ? -8.931 -5.669 13.952 1.00 95.75 128 LEU A CA 1
ATOM 1051 C C . LEU A 1 128 ? -9.879 -6.487 13.065 1.00 95.75 128 LEU A C 1
ATOM 1053 O O . LEU A 1 128 ? -10.623 -5.907 12.277 1.00 95.75 128 LEU A O 1
ATOM 1057 N N . GLN A 1 129 ? -9.853 -7.819 13.160 1.00 94.25 129 GLN A N 1
ATOM 1058 C CA . GLN A 1 129 ? -10.607 -8.698 12.261 1.00 94.25 129 GLN A CA 1
ATOM 1059 C C . GLN A 1 129 ? -12.113 -8.400 12.279 1.00 94.25 129 GLN A C 1
ATOM 1061 O O . GLN A 1 129 ? -12.714 -8.242 11.220 1.00 94.25 129 GLN A O 1
ATOM 1066 N N . GLU A 1 130 ? -12.704 -8.223 13.462 1.00 94.38 130 GLU A N 1
ATOM 1067 C CA . GLU A 1 130 ? -14.131 -7.898 13.608 1.00 94.38 130 GLU A CA 1
ATOM 1068 C C . GLU A 1 130 ? -14.496 -6.564 12.936 1.00 94.38 130 GLU A C 1
ATOM 1070 O O . GLU A 1 130 ? -15.526 -6.438 12.272 1.00 94.38 130 GLU A O 1
ATOM 1075 N N . LEU A 1 131 ? -13.627 -5.556 13.064 1.00 94.50 131 LEU A N 1
ATOM 1076 C CA . LEU A 1 131 ? -13.815 -4.257 12.421 1.00 94.50 131 LEU A CA 1
ATOM 1077 C C . LEU A 1 131 ? -13.696 -4.370 10.896 1.00 94.50 131 LEU A C 1
ATOM 1079 O O . LEU A 1 131 ? -14.488 -3.770 10.170 1.00 94.50 131 LEU A O 1
ATOM 1083 N N . ILE A 1 132 ? -12.724 -5.146 10.414 1.00 95.06 132 ILE A N 1
ATOM 1084 C CA . ILE A 1 132 ? -12.523 -5.414 8.987 1.00 95.06 132 ILE A CA 1
ATOM 1085 C C . ILE A 1 132 ? -13.769 -6.079 8.393 1.00 95.06 132 ILE A C 1
ATOM 1087 O O . ILE A 1 132 ? -14.263 -5.635 7.356 1.00 95.06 132 ILE A O 1
ATOM 1091 N N . GLU A 1 133 ? -14.312 -7.095 9.062 1.00 94.44 133 GLU A N 1
ATOM 1092 C CA . GLU A 1 133 ? -15.528 -7.793 8.633 1.00 94.44 133 GLU A CA 1
ATOM 1093 C C . GLU A 1 133 ? -16.734 -6.851 8.605 1.00 94.44 133 GLU A C 1
ATOM 1095 O O . GLU A 1 133 ? -17.438 -6.778 7.596 1.00 94.44 133 GLU A O 1
ATOM 1100 N N . LYS A 1 134 ? -16.915 -6.048 9.660 1.00 93.81 134 LYS A N 1
ATOM 1101 C CA . LYS A 1 134 ? -17.993 -5.054 9.759 1.00 93.81 134 LYS A CA 1
ATOM 1102 C C . LYS A 1 134 ? -17.940 -3.989 8.658 1.00 93.81 134 LYS A C 1
ATOM 1104 O O . LYS A 1 134 ? -18.984 -3.5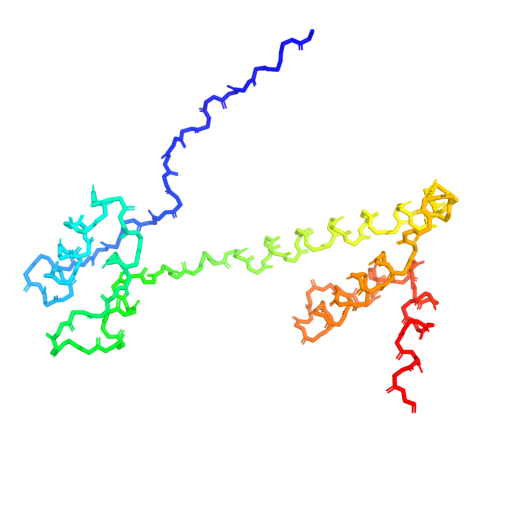32 8.192 1.00 93.81 134 LYS A O 1
ATOM 1109 N N . LEU A 1 135 ? -16.745 -3.538 8.271 1.00 91.44 135 LEU A N 1
ATOM 1110 C CA . LEU A 1 135 ? -16.573 -2.525 7.222 1.00 91.44 135 LEU A CA 1
ATOM 1111 C C . LEU A 1 135 ? -16.661 -3.120 5.811 1.00 91.44 135 LEU A C 1
ATOM 1113 O O . LEU A 1 135 ? -17.106 -2.434 4.885 1.00 91.44 135 LEU A O 1
ATOM 1117 N N . GLY A 1 136 ? -16.258 -4.382 5.653 1.00 84.19 136 GLY A N 1
ATOM 1118 C CA . GLY A 1 136 ? -16.335 -5.118 4.393 1.00 84.19 136 GLY A CA 1
ATOM 1119 C C . GLY A 1 136 ? -17.746 -5.594 4.043 1.00 84.19 136 GLY A C 1
ATOM 1120 O O . GLY A 1 136 ? -18.088 -5.649 2.866 1.00 84.19 136 GLY A O 1
ATOM 1121 N N . SER A 1 137 ? -18.591 -5.893 5.034 1.00 77.31 137 SER A N 1
ATOM 1122 C CA . SER A 1 137 ? -19.925 -6.462 4.801 1.00 77.31 137 SER A CA 1
ATOM 1123 C C . SER A 1 137 ? -20.969 -5.472 4.273 1.00 77.31 137 SER A C 1
ATOM 1125 O O . SER A 1 137 ? -22.024 -5.905 3.829 1.00 77.31 137 SER A O 1
ATOM 1127 N N . LYS A 1 138 ? -20.718 -4.156 4.324 1.00 58.44 138 LYS A N 1
ATOM 1128 C CA . LYS A 1 138 ? -21.713 -3.127 3.959 1.00 58.44 138 LYS A CA 1
ATOM 1129 C C . LYS A 1 138 ? -21.884 -2.868 2.452 1.00 58.44 138 LYS A C 1
ATOM 1131 O O . LYS A 1 138 ? -22.769 -2.097 2.103 1.00 58.44 138 LYS A O 1
ATOM 1136 N N . ASP A 1 139 ? -21.082 -3.487 1.583 1.00 55.31 139 ASP A N 1
ATOM 1137 C CA . ASP A 1 139 ? -21.095 -3.205 0.132 1.00 55.31 139 ASP A CA 1
ATOM 1138 C C . ASP A 1 139 ? -21.811 -4.279 -0.717 1.00 55.31 139 ASP A C 1
ATOM 1140 O O . ASP A 1 139 ? -21.576 -4.371 -1.923 1.00 55.31 139 ASP A O 1
ATOM 1144 N N . ARG A 1 140 ? -22.669 -5.109 -0.116 1.00 43.47 140 ARG A N 1
ATOM 1145 C CA . ARG A 1 140 ? -23.600 -5.993 -0.840 1.00 43.47 140 ARG A CA 1
ATOM 1146 C C . ARG A 1 140 ? -25.018 -5.755 -0.358 1.00 43.47 140 ARG A C 1
ATOM 1148 O O . ARG A 1 140 ? -25.917 -5.816 -1.221 1.00 43.47 140 ARG A O 1
#

Secondary structure (DSSP, 8-state):
------------S-PPP-PPTTSHHHHHHHHHHHHTTSS-TTTTTSPPTT--HHHHHHHH--PPPTTHHHHHHHHHHHHHHHHHHHHHHSHHHHHHTT-HHHHHHHHHHHHHHHHHTT-S-HHHHGGGHHHHHHHHGGG-

Radius of gyration: 22.48 Å; chains: 1; bounding box: 51×38×56 Å

pLDDT: mean 86.39, std 14.76, range [39.53, 98.31]